Protein AF-A0A9W6NSB6-F1 (afdb_monomer)

Solvent-accessible surface area (backbone atoms only — not comparable to full-atom values): 8530 Å² total; per-residue (Å²): 111,72,67,62,56,50,52,50,52,52,49,52,54,52,49,72,75,40,89,80,70,61,61,62,65,49,16,60,78,68,76,46,72,72,61,87,73,86,78,48,74,64,55,51,51,51,49,50,73,74,40,83,78,73,84,67,74,83,68,82,51,86,29,64,36,35,32,33,35,64,39,28,36,73,63,51,59,74,72,53,61,91,88,46,49,73,42,68,75,53,84,50,26,14,37,41,34,46,63,30,91,39,44,55,57,47,39,50,58,58,55,73,66,76,54,61,73,43,80,59,32,49,66,66,38,47,53,18,45,54,49,49,52,60,57,69,72,38,74,84,75,63,74,131

Radius of gyration: 23.78 Å; Cα contacts (8 Å, |Δi|>4): 148; chains: 1; bounding box: 57×36×58 Å

Foldseek 3Di:
DVVVVVLVVQLVVVCVVDVDDDLVVSCVSSVHDSDDDDQDPVNVVVCVVVCVPPVDDPDQFPDKKKWKWQAAQVLCVVQPDPPKDWAGPDRGIIMIIDGHNDLLVVLVSVVVVVTDIHPIDDVSNVVSVVVVVVVVPDCPPVDD

Structure (mmCIF, N/CA/C/O backbone):
data_AF-A0A9W6NSB6-F1
#
_entry.id   AF-A0A9W6NSB6-F1
#
loop_
_atom_site.group_PDB
_atom_site.id
_atom_site.type_symbol
_atom_site.label_atom_id
_atom_site.label_alt_id
_atom_site.label_comp_id
_atom_site.label_asym_id
_atom_site.label_entity_id
_atom_site.label_seq_id
_atom_site.pdbx_PDB_ins_code
_atom_site.Cartn_x
_atom_site.Cartn_y
_atom_site.Cartn_z
_atom_site.occupancy
_atom_site.B_iso_or_equiv
_atom_site.auth_seq_id
_atom_site.auth_comp_id
_atom_site.auth_asym_id
_atom_site.auth_atom_id
_atom_site.pdbx_PDB_model_num
ATOM 1 N N . MET A 1 1 ? 1.178 -9.321 -29.299 1.00 47.88 1 MET A N 1
ATOM 2 C CA . MET A 1 1 ? 2.200 -10.282 -28.825 1.00 47.88 1 MET A CA 1
ATOM 3 C C . MET A 1 1 ? 3.087 -10.823 -29.944 1.00 47.88 1 MET A C 1
ATOM 5 O O . MET A 1 1 ? 4.291 -10.845 -29.742 1.00 47.88 1 MET A O 1
ATOM 9 N N . ALA A 1 2 ? 2.547 -11.195 -31.116 1.00 55.62 2 ALA A N 1
ATOM 10 C CA . ALA A 1 2 ? 3.342 -11.750 -32.224 1.00 55.62 2 ALA A CA 1
ATOM 11 C C . ALA A 1 2 ? 4.537 -10.873 -32.669 1.00 55.62 2 ALA A C 1
ATOM 13 O O . ALA A 1 2 ? 5.598 -11.407 -32.972 1.00 55.62 2 ALA A O 1
ATOM 14 N N . ASP A 1 3 ? 4.398 -9.543 -32.636 1.00 72.94 3 ASP A N 1
ATOM 15 C CA . ASP A 1 3 ? 5.447 -8.611 -33.082 1.00 72.94 3 ASP A CA 1
ATOM 16 C C . ASP A 1 3 ? 6.668 -8.563 -32.135 1.00 72.94 3 ASP A C 1
ATOM 18 O O . ASP A 1 3 ? 7.815 -8.637 -32.571 1.00 72.94 3 ASP A O 1
ATOM 22 N N . THR A 1 4 ? 6.454 -8.537 -30.814 1.00 75.69 4 THR A N 1
ATOM 23 C CA . THR A 1 4 ? 7.548 -8.511 -29.824 1.00 75.69 4 THR A CA 1
ATOM 24 C C . THR A 1 4 ? 8.351 -9.811 -29.834 1.00 75.69 4 THR A C 1
ATOM 26 O O . THR A 1 4 ? 9.582 -9.779 -29.871 1.00 75.69 4 THR A O 1
ATOM 29 N N . SER A 1 5 ? 7.667 -10.959 -29.854 1.00 82.06 5 SER A N 1
ATOM 30 C CA . SER A 1 5 ? 8.316 -12.272 -29.910 1.00 82.06 5 SER A CA 1
ATOM 31 C C . SER A 1 5 ? 9.092 -12.463 -31.216 1.00 82.06 5 SER A C 1
ATOM 33 O O . SER A 1 5 ? 10.223 -12.941 -31.180 1.00 82.06 5 SER A O 1
ATOM 35 N N . ALA A 1 6 ? 8.548 -12.021 -32.356 1.00 86.31 6 ALA A N 1
ATOM 36 C CA . ALA A 1 6 ? 9.246 -12.079 -33.641 1.00 86.31 6 ALA A CA 1
ATOM 37 C C . ALA A 1 6 ? 10.530 -11.232 -33.646 1.00 86.31 6 ALA A C 1
ATOM 39 O O . ALA A 1 6 ? 11.570 -11.694 -34.118 1.00 86.31 6 ALA A O 1
ATOM 40 N N . ARG A 1 7 ? 10.496 -10.021 -33.072 1.00 86.25 7 ARG A N 1
ATOM 41 C CA . ARG A 1 7 ? 11.672 -9.136 -32.979 1.00 86.25 7 ARG A CA 1
ATOM 42 C C . ARG A 1 7 ? 12.760 -9.703 -32.065 1.00 86.25 7 ARG A C 1
ATOM 44 O O . ARG A 1 7 ? 13.933 -9.649 -32.430 1.00 86.25 7 ARG A O 1
ATOM 51 N N . ILE A 1 8 ? 12.387 -10.301 -30.931 1.00 90.94 8 ILE A N 1
ATOM 52 C CA . ILE A 1 8 ? 13.335 -10.976 -30.027 1.00 90.94 8 ILE A CA 1
ATOM 53 C C . ILE A 1 8 ? 13.969 -12.188 -30.716 1.00 90.94 8 ILE A C 1
ATOM 55 O O . ILE A 1 8 ? 15.191 -12.305 -30.733 1.00 90.94 8 ILE A O 1
ATOM 59 N N . LEU A 1 9 ? 13.172 -13.060 -31.339 1.00 93.19 9 LEU A N 1
ATOM 60 C CA . LEU A 1 9 ? 13.697 -14.230 -32.051 1.00 93.19 9 LEU A CA 1
ATOM 61 C C . LEU A 1 9 ? 14.612 -13.828 -33.212 1.00 93.19 9 LEU A C 1
ATOM 63 O O . LEU A 1 9 ? 15.644 -14.462 -33.435 1.00 93.19 9 LEU A O 1
ATOM 67 N N . ARG A 1 10 ? 14.284 -12.738 -33.916 1.00 91.12 10 ARG A N 1
ATOM 68 C CA . ARG A 1 10 ? 15.135 -12.179 -34.969 1.00 91.12 10 ARG A CA 1
ATOM 69 C C . ARG A 1 10 ? 16.473 -11.684 -34.424 1.00 91.12 10 ARG A C 1
ATOM 71 O O . ARG A 1 10 ? 17.503 -11.981 -35.026 1.00 91.12 10 ARG A O 1
ATOM 78 N N . LEU A 1 11 ? 16.468 -10.968 -33.300 1.00 91.88 11 LEU A N 1
ATOM 79 C CA . LEU A 1 11 ? 17.687 -10.520 -32.628 1.00 91.88 11 LEU A CA 1
ATOM 80 C C . LEU A 1 11 ? 18.544 -11.707 -32.176 1.00 91.88 11 LEU A C 1
ATOM 82 O O . LEU A 1 11 ? 19.721 -11.767 -32.519 1.00 91.88 11 LEU A O 1
ATOM 86 N N . LEU A 1 12 ? 17.947 -12.670 -31.471 1.00 92.88 12 LEU A N 1
ATOM 87 C CA . LEU A 1 12 ? 18.648 -13.862 -30.989 1.00 92.88 12 LEU A CA 1
ATOM 88 C C . LEU A 1 12 ? 19.266 -14.653 -32.144 1.00 92.88 12 LEU A C 1
ATOM 90 O O . LEU A 1 12 ? 20.430 -15.028 -32.063 1.00 92.88 12 LEU A O 1
ATOM 94 N N . SER A 1 13 ? 18.540 -14.807 -33.255 1.00 93.50 13 SER A N 1
ATOM 95 C CA . SER A 1 13 ? 19.060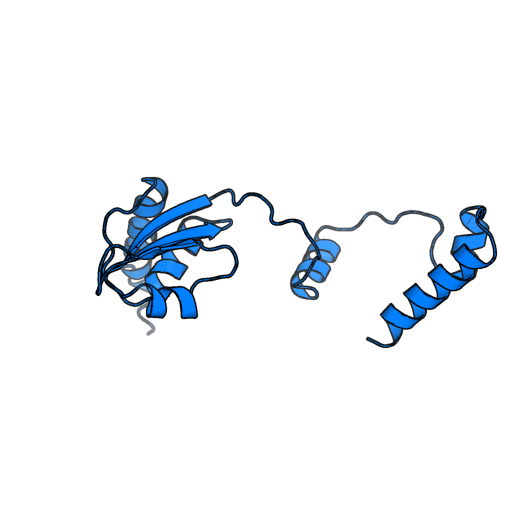 -15.470 -34.458 1.00 93.50 13 SER A CA 1
ATOM 96 C C . SER A 1 13 ? 20.290 -14.755 -35.036 1.00 93.50 13 SER A C 1
ATOM 98 O O . SER A 1 13 ? 21.238 -15.406 -35.467 1.00 93.50 13 SER A O 1
ATOM 100 N N . LEU A 1 14 ? 20.302 -13.415 -35.052 1.00 92.75 14 LEU A N 1
ATOM 101 C CA . LEU A 1 14 ? 21.443 -12.633 -35.543 1.00 92.75 14 LEU A CA 1
ATOM 102 C C . LEU A 1 14 ? 22.657 -12.737 -34.609 1.00 92.75 14 LEU A C 1
ATOM 104 O O . LEU A 1 14 ? 23.775 -12.902 -35.095 1.00 92.75 14 LEU A O 1
ATOM 108 N N . LEU A 1 15 ? 22.440 -12.691 -33.292 1.00 90.75 15 LEU A N 1
ATOM 109 C CA . LEU A 1 15 ? 23.506 -12.815 -32.291 1.00 90.75 15 LEU A CA 1
ATOM 110 C C . LEU A 1 15 ? 24.097 -14.232 -32.236 1.00 90.75 15 LEU A C 1
ATOM 112 O O . LEU A 1 15 ? 25.300 -14.393 -32.068 1.00 90.75 15 LEU A O 1
ATOM 116 N N . GLN A 1 16 ? 23.278 -15.266 -32.434 1.00 91.81 16 GLN A N 1
ATOM 117 C CA . GLN A 1 16 ? 23.751 -16.651 -32.522 1.00 91.81 16 GLN A CA 1
ATOM 118 C C . GLN A 1 16 ? 24.554 -16.912 -33.803 1.00 91.81 16 GLN A C 1
ATOM 120 O O . GLN A 1 16 ? 25.497 -17.698 -33.785 1.00 91.81 16 GLN A O 1
ATOM 125 N N . ALA A 1 17 ? 24.210 -16.250 -34.913 1.00 90.81 17 ALA A N 1
ATOM 126 C CA . ALA A 1 17 ? 24.914 -16.415 -36.185 1.00 90.81 17 ALA A CA 1
ATOM 127 C C . ALA A 1 17 ? 26.345 -15.849 -36.164 1.00 90.81 17 ALA A C 1
ATOM 129 O O . ALA A 1 17 ? 27.199 -16.301 -36.929 1.00 90.81 17 ALA A O 1
ATOM 130 N N . ARG A 1 18 ? 26.609 -14.840 -35.326 1.00 85.12 18 ARG A N 1
ATOM 131 C CA . ARG A 1 18 ? 27.942 -14.266 -35.121 1.00 85.12 18 ARG A CA 1
ATOM 132 C C . ARG A 1 18 ? 27.987 -13.503 -33.800 1.00 85.12 18 ARG A C 1
ATOM 134 O O . ARG A 1 18 ? 27.142 -12.644 -33.568 1.00 85.12 18 ARG A O 1
ATOM 141 N N . ILE A 1 19 ? 29.015 -13.779 -33.000 1.00 76.75 19 ILE A N 1
ATOM 142 C CA . ILE A 1 19 ? 29.199 -13.174 -31.675 1.00 76.75 19 ILE A CA 1
ATOM 143 C C . ILE A 1 19 ? 29.496 -11.667 -31.740 1.00 76.75 19 ILE A C 1
ATOM 145 O O . ILE A 1 19 ? 28.995 -10.918 -30.909 1.00 76.75 19 ILE A O 1
ATOM 149 N N . ASP A 1 20 ? 30.211 -11.218 -32.780 1.00 86.12 20 ASP A N 1
ATOM 150 C CA . ASP A 1 20 ? 30.568 -9.812 -32.990 1.00 86.12 20 ASP A CA 1
ATOM 151 C C . ASP A 1 20 ? 29.896 -9.219 -34.232 1.00 86.12 20 ASP A C 1
ATOM 153 O O . ASP A 1 20 ? 30.123 -9.650 -35.369 1.00 86.12 20 ASP A O 1
ATOM 157 N N . TRP A 1 21 ? 29.108 -8.165 -34.021 1.00 87.88 21 TRP A N 1
ATOM 158 C CA . TRP A 1 21 ? 28.501 -7.369 -35.085 1.00 87.88 21 TRP A CA 1
ATOM 159 C C . TRP A 1 21 ? 28.892 -5.895 -34.965 1.00 87.88 21 TRP A C 1
ATOM 161 O O . TRP A 1 21 ? 28.723 -5.306 -33.896 1.00 87.88 21 TRP A O 1
ATOM 171 N N . PRO A 1 22 ? 29.306 -5.239 -36.065 1.00 90.06 22 PRO A N 1
ATOM 172 C CA . PRO A 1 22 ? 29.353 -3.784 -36.108 1.00 90.06 22 PRO A CA 1
ATOM 173 C C . PRO A 1 22 ? 27.950 -3.206 -35.883 1.00 90.06 22 PRO A C 1
ATOM 175 O O . PRO A 1 22 ? 26.999 -3.603 -36.564 1.00 90.06 22 PRO A O 1
ATOM 178 N N . ALA A 1 23 ? 27.819 -2.241 -34.968 1.00 84.06 23 ALA A N 1
ATOM 179 C CA . ALA A 1 23 ? 26.524 -1.674 -34.582 1.00 84.06 23 ALA A CA 1
ATOM 180 C C . ALA A 1 23 ? 25.662 -1.175 -35.770 1.00 84.06 23 ALA A C 1
ATOM 182 O O . ALA A 1 23 ? 24.473 -1.496 -35.792 1.00 84.06 23 ALA A O 1
ATOM 183 N N . PRO A 1 24 ? 26.207 -0.484 -36.798 1.00 88.81 24 PRO A N 1
ATOM 184 C CA . PRO A 1 24 ? 25.410 -0.059 -37.954 1.00 88.81 24 PRO A CA 1
ATOM 185 C C . PRO A 1 24 ? 24.838 -1.230 -38.767 1.00 88.81 24 PRO A C 1
ATOM 187 O O . PRO A 1 24 ? 23.678 -1.195 -39.165 1.00 88.81 24 PRO A O 1
ATOM 190 N N . ALA A 1 25 ? 25.624 -2.294 -38.961 1.00 89.69 25 ALA A N 1
ATOM 191 C CA . ALA A 1 25 ? 25.209 -3.469 -39.728 1.00 89.69 25 ALA A CA 1
ATOM 192 C C . ALA A 1 25 ? 24.132 -4.282 -38.995 1.00 89.69 25 ALA A C 1
ATOM 194 O O . ALA A 1 25 ? 23.227 -4.845 -39.615 1.00 89.69 25 ALA A O 1
ATOM 195 N N . LEU A 1 26 ? 24.214 -4.342 -37.663 1.00 89.88 26 LEU A N 1
ATOM 196 C CA . LEU A 1 26 ? 23.180 -4.969 -36.847 1.00 89.88 26 LEU A CA 1
ATOM 197 C C . LEU A 1 26 ? 21.876 -4.160 -36.879 1.00 89.88 26 LEU A C 1
ATOM 199 O O . LEU A 1 26 ? 20.803 -4.740 -37.040 1.00 89.88 26 LEU A O 1
ATOM 203 N N . ALA A 1 27 ? 21.972 -2.833 -36.770 1.00 90.56 27 ALA A N 1
ATOM 204 C CA . ALA A 1 27 ? 20.823 -1.933 -36.795 1.00 90.56 27 ALA A CA 1
ATOM 205 C C . ALA A 1 27 ? 20.043 -2.029 -38.118 1.00 90.56 27 ALA A C 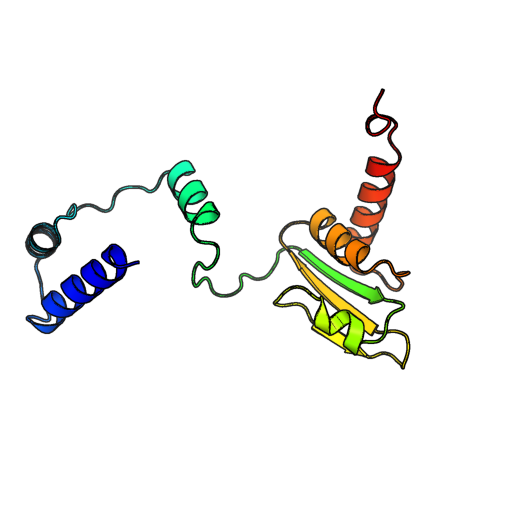1
ATOM 207 O O . ALA A 1 27 ? 18.822 -2.193 -38.104 1.00 90.56 27 ALA A O 1
ATOM 208 N N . GLU A 1 28 ? 20.755 -2.044 -39.249 1.00 90.81 28 GLU A N 1
ATOM 209 C CA . GLU A 1 28 ? 20.173 -2.240 -40.582 1.00 90.81 28 GLU A CA 1
ATOM 210 C C . GLU A 1 28 ? 19.390 -3.560 -40.672 1.00 90.81 28 GLU A C 1
ATOM 212 O O . GLU A 1 28 ? 18.228 -3.585 -41.075 1.00 90.81 28 GLU A O 1
ATOM 217 N N . ARG A 1 29 ? 19.982 -4.665 -40.204 1.00 90.19 29 ARG A N 1
ATOM 218 C CA . ARG A 1 29 ? 19.363 -6.005 -40.230 1.00 90.19 29 ARG A CA 1
ATOM 219 C C . ARG A 1 29 ? 18.142 -6.154 -39.327 1.00 90.19 29 ARG A C 1
ATOM 221 O O . ARG A 1 29 ? 17.327 -7.054 -39.551 1.00 90.19 29 ARG A O 1
ATOM 228 N N . LEU A 1 30 ? 18.051 -5.323 -38.294 1.00 90.06 30 LEU A N 1
ATOM 229 C CA . LEU A 1 30 ? 16.934 -5.266 -37.355 1.00 90.06 30 LEU A CA 1
ATOM 230 C C . LEU A 1 30 ? 15.873 -4.230 -37.760 1.00 90.06 30 LEU A C 1
ATOM 232 O O . LEU A 1 30 ? 14.815 -4.187 -37.132 1.00 90.06 30 LEU A O 1
ATOM 236 N N . GLY A 1 31 ? 16.134 -3.406 -38.782 1.00 88.75 31 GLY A N 1
ATOM 237 C CA . GLY A 1 31 ? 15.253 -2.304 -39.172 1.00 88.75 31 GLY A CA 1
ATOM 238 C C . GLY A 1 31 ? 15.111 -1.248 -38.071 1.00 88.75 31 GLY A C 1
ATOM 239 O O . GLY A 1 31 ? 14.030 -0.693 -37.882 1.00 88.75 31 GLY A O 1
ATOM 240 N N . VAL A 1 32 ? 16.175 -1.014 -37.296 1.00 87.62 32 VAL A N 1
ATOM 241 C CA . VAL A 1 32 ? 16.201 -0.036 -36.198 1.00 87.62 32 VAL A CA 1
ATOM 242 C C . VAL A 1 32 ? 17.276 1.019 -36.440 1.00 87.62 32 VAL A C 1
ATOM 244 O O . VAL A 1 32 ? 18.215 0.818 -37.205 1.00 87.62 32 VAL A O 1
ATOM 247 N N . SER A 1 33 ? 17.146 2.164 -35.774 1.00 83.56 33 SER A N 1
ATOM 248 C CA . SER A 1 33 ? 18.190 3.190 -35.784 1.00 83.56 33 SER A CA 1
ATOM 249 C C . SER A 1 33 ? 19.446 2.689 -35.067 1.00 83.56 33 SER A C 1
ATOM 251 O O . SER A 1 33 ? 19.355 2.089 -33.997 1.00 83.56 33 SER A O 1
ATOM 253 N N . ALA A 1 34 ? 20.624 3.002 -35.612 1.00 80.81 34 ALA A N 1
ATOM 254 C CA . ALA A 1 34 ? 21.907 2.766 -34.942 1.00 80.81 34 ALA A CA 1
ATOM 255 C C . ALA A 1 34 ? 22.159 3.733 -33.766 1.00 80.81 34 ALA A C 1
ATOM 257 O O . ALA A 1 34 ? 23.126 3.568 -33.026 1.00 80.81 34 ALA A O 1
ATOM 258 N N . ARG A 1 35 ? 21.320 4.765 -33.605 1.00 80.31 35 ARG A N 1
ATOM 259 C CA . ARG A 1 35 ? 21.402 5.728 -32.503 1.00 80.31 35 ARG A CA 1
ATOM 260 C C . ARG A 1 35 ? 20.369 5.403 -31.436 1.00 80.31 35 ARG A C 1
ATOM 262 O O . ARG A 1 35 ? 19.197 5.202 -31.750 1.00 80.31 35 ARG A O 1
ATOM 269 N N . THR A 1 36 ? 20.790 5.463 -30.178 1.00 78.25 36 THR A N 1
ATOM 270 C CA . THR A 1 36 ? 19.872 5.489 -29.040 1.00 78.25 36 THR A CA 1
ATOM 271 C C . THR A 1 36 ? 19.048 6.771 -29.102 1.00 78.25 36 THR A C 1
ATOM 273 O O . THR A 1 36 ? 19.598 7.870 -29.006 1.00 78.25 36 THR A O 1
ATOM 276 N N . GLN A 1 37 ? 17.735 6.642 -29.287 1.00 77.94 37 GLN A N 1
ATOM 277 C CA . GLN A 1 37 ? 16.835 7.789 -29.247 1.00 77.94 37 GLN A CA 1
ATOM 278 C C . GLN A 1 37 ? 16.573 8.167 -27.780 1.00 77.94 37 GLN A C 1
ATOM 280 O O . GLN A 1 37 ? 16.243 7.281 -26.987 1.00 77.94 37 GLN A O 1
ATOM 285 N N . PRO A 1 38 ? 16.692 9.450 -27.393 1.00 77.56 38 PRO A N 1
ATOM 286 C CA . PRO A 1 38 ? 16.258 9.902 -26.078 1.00 77.56 38 PRO A CA 1
ATOM 287 C C . PRO A 1 38 ? 14.774 9.585 -25.886 1.00 77.56 38 PRO A C 1
ATOM 289 O O . PRO A 1 38 ? 13.953 9.917 -26.741 1.00 77.56 38 PRO A O 1
ATOM 292 N N . VAL A 1 39 ? 14.433 8.945 -24.771 1.00 79.44 39 VAL A N 1
ATOM 293 C CA . VAL A 1 39 ? 13.039 8.648 -24.433 1.00 79.44 39 VAL A CA 1
ATOM 294 C C . VAL A 1 39 ? 12.440 9.885 -23.773 1.00 79.44 39 VAL A C 1
ATOM 296 O O . VAL A 1 39 ? 12.977 10.382 -22.781 1.00 79.44 39 VAL A O 1
ATOM 299 N N . SER A 1 40 ? 11.345 10.410 -24.325 1.00 86.31 40 SER A N 1
ATOM 300 C CA . SER A 1 40 ? 10.661 11.556 -23.724 1.00 86.31 40 SER A CA 1
ATOM 301 C C . SER A 1 40 ? 9.923 11.151 -22.440 1.00 86.31 40 SER A C 1
ATOM 303 O O . SER A 1 40 ? 9.609 9.979 -22.216 1.00 86.31 40 SER A O 1
ATOM 305 N N . ARG A 1 41 ? 9.585 12.128 -21.586 1.00 79.19 41 ARG A N 1
ATOM 306 C CA . ARG A 1 41 ? 8.727 11.889 -20.409 1.00 79.19 41 ARG A CA 1
ATOM 307 C C . ARG A 1 41 ? 7.367 11.295 -20.801 1.00 79.19 41 ARG A C 1
ATOM 309 O O . ARG A 1 41 ? 6.830 10.473 -20.057 1.00 79.19 41 ARG A O 1
ATOM 316 N N . ASP A 1 42 ? 6.833 11.669 -21.958 1.00 84.75 42 ASP A N 1
ATOM 317 C CA . ASP A 1 42 ? 5.547 11.169 -22.449 1.00 84.75 42 ASP A CA 1
ATOM 318 C C . ASP A 1 42 ? 5.654 9.726 -22.953 1.00 84.75 42 ASP A C 1
ATOM 320 O O . ASP A 1 42 ? 4.770 8.916 -22.674 1.00 84.75 42 ASP A O 1
ATOM 324 N N . ASP A 1 43 ? 6.764 9.364 -23.604 1.00 82.31 43 ASP A N 1
ATOM 325 C CA . ASP A 1 43 ? 7.049 7.979 -24.000 1.00 82.31 43 ASP A CA 1
ATOM 326 C C . ASP A 1 43 ? 7.225 7.075 -22.776 1.00 82.31 43 ASP A C 1
ATOM 328 O O . ASP A 1 43 ? 6.670 5.975 -22.743 1.00 82.31 43 ASP A O 1
ATOM 332 N N . LEU A 1 44 ? 7.919 7.559 -21.737 1.00 78.69 44 LEU A N 1
ATOM 333 C CA . LEU A 1 44 ? 8.027 6.863 -20.451 1.00 78.69 44 LEU A CA 1
ATOM 334 C C . LEU A 1 44 ? 6.654 6.691 -19.804 1.00 78.69 44 LEU A C 1
ATOM 336 O O . LEU A 1 44 ? 6.308 5.592 -19.384 1.00 78.69 44 LEU A O 1
ATOM 340 N N . THR A 1 45 ? 5.839 7.745 -19.768 1.00 79.44 45 THR A N 1
ATOM 341 C CA . THR A 1 45 ? 4.480 7.678 -19.212 1.00 79.44 45 THR A CA 1
ATOM 342 C C . THR A 1 45 ? 3.620 6.680 -19.988 1.00 79.44 45 THR A C 1
ATOM 344 O O . THR A 1 45 ? 2.936 5.852 -19.391 1.00 79.44 45 THR A O 1
ATOM 347 N N . ARG A 1 46 ? 3.689 6.686 -21.324 1.00 79.00 46 ARG A N 1
ATOM 348 C CA . ARG A 1 46 ? 2.968 5.735 -22.178 1.00 79.00 46 ARG A CA 1
ATOM 349 C C . ARG A 1 46 ? 3.435 4.296 -21.953 1.00 79.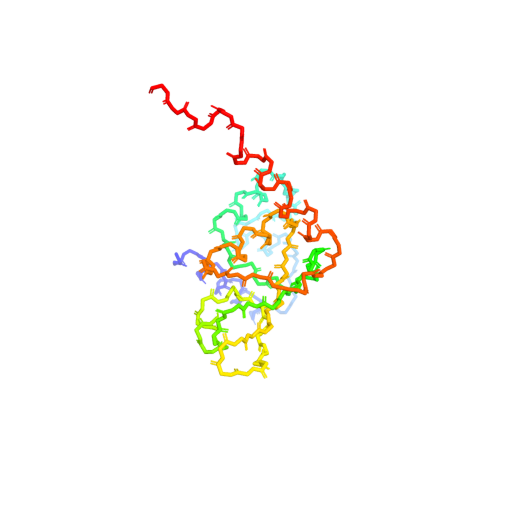00 46 ARG A C 1
ATOM 351 O O . ARG A 1 46 ? 2.589 3.405 -21.880 1.00 79.00 46 ARG A O 1
ATOM 358 N N . LEU A 1 47 ? 4.744 4.068 -21.846 1.00 76.12 47 LEU A N 1
ATOM 359 C CA . LEU A 1 47 ? 5.326 2.761 -21.533 1.00 76.12 47 LEU A CA 1
ATOM 360 C C . LEU A 1 47 ? 4.831 2.265 -20.170 1.00 76.12 47 LEU A C 1
ATOM 362 O O . LEU A 1 47 ? 4.396 1.124 -20.048 1.00 76.12 47 LEU A O 1
ATOM 366 N N . VAL A 1 48 ? 4.826 3.153 -19.176 1.00 72.69 48 VAL A N 1
ATOM 367 C CA . VAL A 1 48 ? 4.363 2.891 -17.812 1.00 72.69 48 VAL A CA 1
ATOM 368 C C . VAL A 1 48 ? 2.887 2.498 -17.794 1.00 72.69 48 VAL A C 1
ATOM 370 O O . VAL A 1 48 ? 2.530 1.495 -17.180 1.00 72.69 48 VAL A O 1
ATOM 373 N N . VAL A 1 49 ? 2.037 3.244 -18.493 1.00 75.19 49 VAL A N 1
ATOM 374 C CA . VAL A 1 49 ? 0.591 2.990 -18.542 1.00 75.19 49 VAL A CA 1
ATOM 375 C C . VAL A 1 49 ? 0.257 1.701 -19.297 1.00 75.19 49 VAL A C 1
ATOM 377 O O . VAL A 1 49 ? -0.680 1.001 -18.924 1.00 75.19 49 VAL A O 1
ATOM 380 N N . ARG A 1 50 ? 0.996 1.378 -20.366 1.00 72.19 50 ARG A N 1
ATOM 381 C CA . ARG A 1 50 ? 0.693 0.222 -21.228 1.00 72.19 50 ARG A CA 1
ATOM 382 C C . ARG A 1 50 ? 1.349 -1.080 -20.794 1.00 72.19 50 ARG A C 1
ATOM 384 O O . ARG A 1 50 ? 0.857 -2.133 -21.186 1.00 72.19 50 ARG A O 1
ATOM 391 N N . ASN A 1 51 ? 2.437 -1.017 -20.034 1.00 63.25 51 ASN A N 1
ATOM 392 C CA . ASN A 1 51 ? 3.103 -2.196 -19.509 1.00 63.25 51 ASN A CA 1
ATOM 393 C C . ASN A 1 51 ? 3.212 -2.105 -17.976 1.00 63.25 51 ASN A C 1
ATOM 395 O O . ASN A 1 51 ? 4.156 -1.493 -17.461 1.00 63.25 51 ASN A O 1
ATOM 399 N N . PRO A 1 52 ? 2.221 -2.645 -17.241 1.00 52.72 52 PRO A N 1
ATOM 400 C CA . PRO A 1 52 ? 2.223 -2.621 -15.782 1.00 52.72 52 PRO A CA 1
ATOM 401 C C . PRO A 1 52 ? 3.294 -3.538 -15.175 1.00 52.72 52 PRO A C 1
ATOM 403 O O . PRO A 1 52 ? 3.749 -3.262 -14.069 1.00 52.72 52 PRO A O 1
ATOM 406 N N . ASP A 1 53 ? 3.734 -4.571 -15.900 1.00 56.31 53 ASP A N 1
ATOM 407 C CA . ASP A 1 53 ? 4.833 -5.445 -15.492 1.00 56.31 53 ASP A CA 1
ATOM 408 C C . ASP A 1 53 ? 6.126 -5.026 -16.206 1.00 56.31 53 ASP A C 1
ATOM 410 O O . ASP A 1 53 ? 6.352 -5.310 -17.385 1.00 56.31 53 ASP A O 1
ATOM 414 N N . ARG A 1 54 ? 6.955 -4.252 -15.504 1.00 57.75 54 ARG A N 1
ATOM 415 C CA . ARG A 1 54 ? 8.181 -3.664 -16.067 1.00 57.75 54 ARG A CA 1
ATOM 416 C C . ARG A 1 54 ? 9.419 -4.525 -15.870 1.00 57.75 54 ARG A C 1
ATOM 418 O O . ARG A 1 54 ? 10.482 -4.143 -16.344 1.00 57.75 54 ARG A O 1
ATOM 425 N N . GLY A 1 55 ? 9.297 -5.674 -15.200 1.00 52.28 55 GLY A N 1
ATOM 426 C CA . GLY A 1 55 ? 10.465 -6.460 -14.801 1.00 52.28 55 GLY A CA 1
ATOM 427 C C . GLY A 1 55 ? 11.414 -5.696 -13.866 1.00 52.28 55 GLY A C 1
ATOM 428 O O . GLY A 1 55 ? 12.573 -6.083 -13.726 1.00 52.28 55 GLY A O 1
ATOM 429 N N . ASP A 1 56 ? 10.942 -4.614 -13.240 1.00 57.28 56 ASP A N 1
ATOM 430 C CA . ASP A 1 56 ? 11.722 -3.823 -12.298 1.00 57.28 56 ASP A CA 1
ATOM 431 C C . ASP A 1 56 ? 11.862 -4.620 -10.992 1.00 57.28 56 ASP A C 1
ATOM 433 O O . ASP A 1 56 ? 10.869 -5.071 -10.415 1.00 57.28 56 ASP A O 1
ATOM 437 N N . THR A 1 57 ? 13.093 -4.767 -10.491 1.00 52.38 57 THR A N 1
ATOM 438 C CA . THR A 1 57 ? 13.341 -5.164 -9.097 1.00 52.38 57 THR A CA 1
ATOM 439 C C . THR A 1 57 ? 12.465 -4.298 -8.191 1.00 52.38 57 THR A C 1
ATOM 441 O O . THR A 1 57 ? 12.466 -3.081 -8.400 1.00 52.38 57 THR A O 1
ATOM 444 N N . PRO A 1 58 ? 11.745 -4.853 -7.193 1.00 53.16 58 PRO A N 1
ATOM 445 C CA . PRO A 1 58 ? 10.929 -4.052 -6.291 1.00 53.16 58 PRO A CA 1
ATOM 446 C C . PRO A 1 58 ? 11.784 -2.934 -5.694 1.00 53.16 58 PRO A C 1
ATOM 448 O O . PRO A 1 58 ? 12.654 -3.173 -4.854 1.00 53.16 58 PRO A O 1
ATOM 451 N N . GLY A 1 59 ? 11.585 -1.707 -6.178 1.00 59.28 59 GLY A N 1
ATOM 452 C CA . GLY A 1 59 ? 12.213 -0.541 -5.586 1.00 59.28 59 GLY A CA 1
ATOM 453 C C . GLY A 1 59 ? 11.805 -0.483 -4.119 1.00 59.28 59 GLY A C 1
ATOM 454 O O . GLY A 1 59 ? 10.676 -0.831 -3.766 1.00 59.28 59 GLY A O 1
ATOM 455 N N . ARG A 1 60 ? 12.712 -0.057 -3.237 1.00 70.75 60 ARG A N 1
ATOM 456 C CA . ARG A 1 60 ? 12.332 0.178 -1.844 1.00 70.75 60 ARG A CA 1
ATOM 457 C C . ARG A 1 60 ? 11.278 1.282 -1.831 1.00 70.75 60 ARG A C 1
ATOM 459 O O . ARG A 1 60 ? 11.560 2.406 -2.243 1.00 70.75 60 ARG A O 1
ATOM 466 N N . TRP A 1 61 ? 10.072 0.959 -1.379 1.00 86.19 61 TRP A N 1
ATOM 467 C CA . TRP A 1 61 ? 9.007 1.943 -1.249 1.00 86.19 61 TRP A CA 1
ATOM 468 C C . TRP A 1 61 ? 9.453 3.091 -0.339 1.00 86.19 61 TRP A C 1
ATOM 470 O O . TRP A 1 61 ? 9.964 2.865 0.758 1.00 86.19 61 TRP A O 1
ATOM 480 N N . GLN A 1 62 ? 9.262 4.328 -0.798 1.00 89.31 62 GLN A N 1
ATOM 481 C CA . GLN A 1 62 ? 9.604 5.534 -0.034 1.00 89.31 62 GLN A CA 1
ATOM 482 C C . GLN A 1 62 ? 8.696 5.742 1.186 1.00 89.31 62 GLN A C 1
ATOM 484 O O . GLN A 1 62 ? 9.089 6.395 2.149 1.00 89.31 62 GLN A O 1
ATOM 489 N N . CYS A 1 63 ? 7.494 5.165 1.151 1.00 94.75 63 CYS A N 1
ATOM 490 C CA . CYS A 1 63 ? 6.567 5.113 2.268 1.00 94.75 63 CYS A CA 1
ATOM 491 C C . CYS A 1 63 ? 6.321 3.642 2.616 1.00 94.75 63 CYS A C 1
ATOM 493 O O . CYS A 1 63 ? 5.918 2.868 1.749 1.00 94.75 63 CYS A O 1
ATO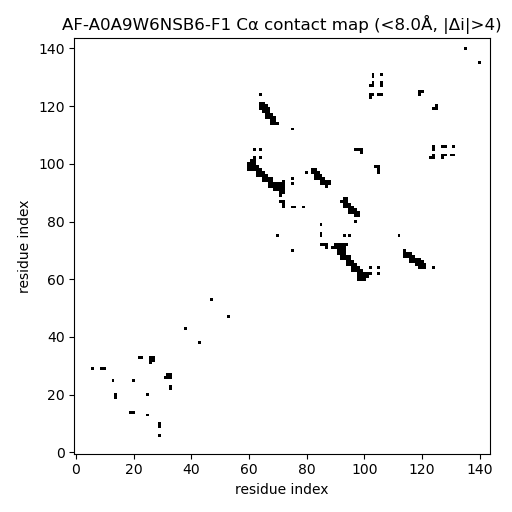M 495 N N . VAL A 1 64 ? 6.552 3.258 3.869 1.00 95.94 64 VAL A N 1
ATOM 496 C CA . VAL A 1 64 ? 6.229 1.925 4.398 1.00 95.94 64 VAL A CA 1
ATOM 497 C C . VAL A 1 64 ? 5.558 2.118 5.743 1.00 95.94 64 VAL A C 1
ATOM 499 O O . VAL A 1 64 ? 6.140 2.738 6.631 1.00 95.94 64 VAL A O 1
ATOM 502 N N . GLY A 1 65 ? 4.331 1.632 5.869 1.00 97.06 65 GLY A N 1
ATOM 503 C CA . GLY A 1 65 ? 3.533 1.800 7.070 1.00 97.06 65 GLY A CA 1
ATOM 504 C C . GLY A 1 65 ? 2.933 0.491 7.543 1.00 97.06 65 GLY A C 1
ATOM 505 O O . GLY A 1 65 ? 2.688 -0.419 6.750 1.00 97.06 65 GLY A O 1
ATOM 506 N N . THR A 1 66 ? 2.694 0.427 8.843 1.00 98.38 66 THR A N 1
ATOM 507 C CA . THR A 1 66 ? 2.177 -0.736 9.545 1.00 98.38 66 THR A CA 1
ATOM 508 C C . THR A 1 66 ? 1.021 -0.309 10.441 1.00 98.38 66 THR A C 1
ATOM 510 O O . THR A 1 66 ? 1.077 0.751 11.061 1.00 98.38 66 THR A O 1
ATOM 513 N N . ALA A 1 67 ? -0.011 -1.141 10.517 1.00 98.62 67 ALA A N 1
ATOM 514 C CA . ALA A 1 67 ? -1.092 -1.002 11.485 1.00 98.62 67 ALA A CA 1
ATOM 515 C C . ALA A 1 67 ? -1.566 -2.384 11.940 1.00 98.62 67 ALA A C 1
ATOM 517 O O . ALA A 1 67 ? -1.385 -3.383 11.231 1.00 98.62 67 ALA A O 1
ATOM 518 N N . THR A 1 68 ? -2.174 -2.428 13.119 1.00 98.75 68 THR A N 1
ATOM 519 C CA . THR A 1 68 ? -2.957 -3.572 13.574 1.00 98.75 68 THR A CA 1
ATOM 520 C C . THR A 1 68 ? -4.374 -3.428 13.026 1.00 98.75 68 THR A C 1
ATOM 522 O O . THR A 1 68 ? -5.009 -2.406 13.256 1.00 98.75 68 THR A O 1
ATOM 525 N N . LEU A 1 69 ? -4.858 -4.431 12.299 1.00 98.62 69 LEU A N 1
ATOM 526 C CA . LEU A 1 69 ? -6.229 -4.520 11.805 1.00 98.62 69 LEU A CA 1
ATOM 527 C C . LEU A 1 69 ? -7.026 -5.426 12.732 1.00 98.62 69 LEU A C 1
ATOM 529 O O . LEU A 1 69 ? -6.542 -6.493 13.119 1.00 98.62 69 LEU A O 1
ATOM 533 N N . HIS 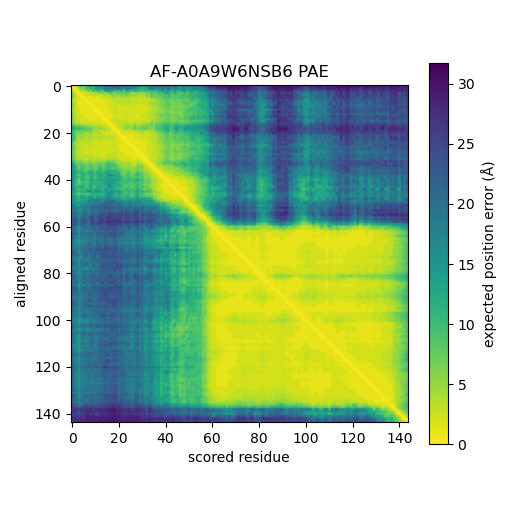A 1 70 ? -8.271 -5.045 13.001 1.00 98.50 70 HIS A N 1
ATOM 534 C CA . HIS A 1 70 ? -9.266 -5.886 13.673 1.00 98.50 70 HIS A CA 1
ATOM 535 C C . HIS A 1 70 ? -9.862 -6.911 12.697 1.00 98.50 70 HIS A C 1
ATOM 537 O O . HIS A 1 70 ? -11.070 -6.970 12.485 1.00 98.50 70 HIS A O 1
ATOM 543 N N . LEU A 1 71 ? -8.981 -7.666 12.034 1.00 98.44 71 LEU A N 1
ATOM 544 C CA . LEU A 1 71 ? -9.323 -8.777 11.152 1.00 98.44 71 LEU A CA 1
ATOM 545 C C . LEU A 1 71 ? -8.323 -9.939 11.295 1.00 98.44 71 LEU A C 1
ATOM 547 O O . LEU A 1 71 ? -7.112 -9.691 11.417 1.00 98.44 71 LEU A O 1
ATOM 551 N N . PRO A 1 72 ? -8.792 -11.197 11.156 1.00 98.31 72 PRO A N 1
ATOM 552 C CA . PRO A 1 72 ? -7.929 -12.372 11.107 1.00 98.31 72 PRO A CA 1
ATOM 553 C C . PRO A 1 72 ? -6.909 -12.295 9.965 1.00 98.31 72 PRO A C 1
ATOM 555 O O . PRO A 1 72 ? -7.198 -11.800 8.867 1.00 98.31 72 PRO A O 1
ATOM 558 N N . ALA A 1 73 ? -5.711 -12.834 10.196 1.00 98.25 73 ALA A N 1
ATOM 559 C CA . ALA A 1 73 ? -4.607 -12.752 9.241 1.00 98.25 73 ALA A CA 1
ATOM 560 C C . ALA A 1 73 ? -4.932 -13.407 7.888 1.00 98.25 73 ALA A C 1
ATOM 562 O O . ALA A 1 73 ? -4.512 -12.904 6.848 1.00 98.25 73 ALA A O 1
ATOM 563 N N . GLU A 1 74 ? -5.700 -14.495 7.873 1.00 96.81 74 GLU A N 1
ATOM 564 C CA . GLU A 1 74 ? -6.113 -15.203 6.660 1.00 96.81 74 GLU A CA 1
ATOM 565 C C . GLU A 1 74 ? -7.068 -14.386 5.780 1.00 96.81 74 GLU A C 1
ATOM 567 O O . GLU A 1 74 ? -7.042 -14.515 4.552 1.00 96.81 74 GLU A O 1
ATOM 572 N N . VAL A 1 75 ? -7.878 -13.515 6.390 1.00 97.56 75 VAL A N 1
ATOM 573 C CA . VAL A 1 75 ? -8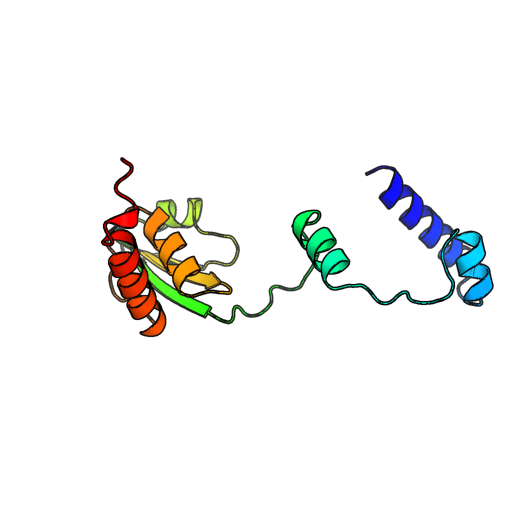.756 -12.591 5.666 1.00 97.56 75 VAL A CA 1
ATOM 574 C C . VAL A 1 75 ? -7.915 -11.479 5.054 1.00 97.56 75 VAL A C 1
ATOM 576 O O . VAL A 1 75 ? -8.023 -11.211 3.857 1.00 97.56 75 VAL A O 1
ATOM 579 N N . VAL A 1 76 ? -7.023 -10.881 5.848 1.00 98.06 76 VAL A N 1
ATOM 580 C CA . VAL A 1 76 ? -6.161 -9.782 5.396 1.00 98.06 76 VAL A CA 1
ATOM 581 C C . VAL A 1 76 ? -5.209 -10.239 4.288 1.00 98.06 76 VAL A C 1
ATOM 583 O O . VAL A 1 76 ? -5.104 -9.587 3.250 1.00 98.06 76 VAL A O 1
ATOM 586 N N . ALA A 1 77 ? -4.560 -11.394 4.455 1.00 95.00 77 ALA A N 1
ATOM 587 C CA . ALA A 1 77 ? -3.597 -11.935 3.496 1.00 95.00 77 ALA A CA 1
ATOM 588 C C . ALA A 1 77 ? -4.205 -12.232 2.118 1.00 95.00 77 ALA A C 1
ATOM 590 O O . ALA A 1 77 ? -3.496 -12.160 1.116 1.00 95.00 77 ALA A O 1
ATOM 591 N N . ARG A 1 78 ? -5.510 -12.529 2.044 1.00 95.69 78 ARG A N 1
ATOM 592 C CA . ARG A 1 78 ? -6.207 -12.771 0.772 1.00 95.69 78 ARG A CA 1
ATOM 593 C C . ARG A 1 78 ? -6.298 -11.519 -0.103 1.00 95.69 78 ARG A C 1
ATOM 595 O O . ARG A 1 78 ? -6.304 -11.646 -1.325 1.00 95.69 78 ARG A O 1
ATOM 602 N N . TRP A 1 79 ? -6.388 -10.342 0.512 1.00 95.94 79 TRP A N 1
ATOM 603 C CA . TRP A 1 79 ? -6.665 -9.078 -0.181 1.00 95.94 79 TRP A CA 1
ATOM 604 C C . TRP A 1 79 ? -5.512 -8.073 -0.110 1.00 95.94 79 TRP A C 1
ATOM 606 O O . TRP A 1 79 ? -5.550 -7.044 -0.785 1.00 95.94 79 TRP A O 1
ATOM 616 N N . ALA A 1 80 ? -4.473 -8.364 0.677 1.00 92.81 80 ALA A N 1
ATOM 617 C CA . ALA A 1 80 ? -3.300 -7.513 0.793 1.00 92.81 80 ALA A CA 1
ATOM 618 C C . ALA A 1 80 ? -2.590 -7.336 -0.567 1.00 92.81 80 ALA A C 1
ATOM 620 O O . ALA A 1 80 ? -2.362 -8.317 -1.281 1.00 92.81 80 ALA A O 1
ATOM 621 N N . PRO A 1 81 ? -2.188 -6.103 -0.931 1.00 89.62 81 PRO A N 1
ATOM 622 C CA . PRO A 1 81 ? -1.417 -5.857 -2.145 1.00 89.62 81 PRO A CA 1
ATOM 623 C C . PRO A 1 81 ? -0.113 -6.660 -2.177 1.00 89.62 81 PRO A C 1
ATOM 625 O O . PRO A 1 81 ? 0.512 -6.898 -1.138 1.00 89.62 81 PRO A O 1
ATOM 628 N N . GLY A 1 82 ? 0.350 -7.013 -3.378 1.00 82.56 82 GLY A N 1
ATOM 629 C CA . GLY A 1 82 ? 1.639 -7.684 -3.560 1.00 82.56 82 GLY A CA 1
ATOM 630 C C . GLY A 1 82 ? 2.793 -6.911 -2.906 1.00 82.56 82 GLY A C 1
ATOM 631 O O . GLY A 1 82 ? 2.882 -5.690 -3.026 1.00 82.56 82 GLY A O 1
ATOM 632 N N . GLY A 1 83 ? 3.671 -7.628 -2.198 1.00 83.38 83 GLY A N 1
ATOM 633 C CA . GLY A 1 83 ? 4.783 -7.041 -1.438 1.00 83.38 83 GLY A CA 1
ATOM 634 C C . GLY A 1 83 ? 4.429 -6.572 -0.020 1.00 83.38 83 GLY A C 1
ATOM 635 O O . GLY A 1 83 ? 5.301 -6.044 0.667 1.00 83.38 83 GLY A O 1
ATOM 636 N N . SER A 1 84 ? 3.186 -6.771 0.429 1.00 91.75 84 SER A N 1
ATOM 637 C CA . SER A 1 84 ? 2.784 -6.545 1.824 1.00 91.75 84 SER A CA 1
ATOM 638 C C . SER A 1 84 ? 3.210 -7.703 2.732 1.00 91.75 84 SER A C 1
ATOM 640 O O . SER A 1 84 ? 3.362 -8.837 2.279 1.00 91.75 84 SER A O 1
ATOM 642 N N . VAL A 1 85 ? 3.353 -7.431 4.029 1.00 95.00 85 VAL A N 1
ATOM 643 C CA . VAL A 1 85 ? 3.617 -8.450 5.058 1.00 95.00 85 VAL A CA 1
ATOM 644 C C . VAL A 1 85 ? 2.448 -8.487 6.032 1.00 95.00 85 VAL A C 1
ATOM 646 O O . VAL A 1 85 ? 2.094 -7.456 6.599 1.00 95.00 85 VAL A O 1
ATOM 649 N N . VAL A 1 86 ? 1.876 -9.673 6.238 1.00 97.69 86 VAL A N 1
ATOM 650 C CA . VAL A 1 86 ? 0.800 -9.917 7.208 1.00 97.69 86 VAL A CA 1
ATOM 651 C C . VAL A 1 86 ? 1.329 -10.838 8.300 1.00 97.69 86 VAL A C 1
ATOM 653 O O . VAL A 1 86 ? 1.865 -11.905 8.006 1.00 97.69 86 VAL A O 1
ATOM 656 N N . THR A 1 87 ? 1.189 -10.436 9.559 1.00 97.56 87 THR A N 1
ATOM 657 C CA . THR A 1 87 ? 1.574 -11.236 10.727 1.00 97.56 87 THR A CA 1
ATOM 658 C C . THR A 1 87 ? 0.355 -11.419 11.634 1.00 97.56 87 THR A C 1
ATOM 660 O O . THR A 1 87 ? -0.237 -10.413 12.022 1.00 97.56 87 THR A O 1
ATOM 663 N N . PRO A 1 88 ? -0.039 -12.652 11.996 1.00 97.69 88 PRO A N 1
ATOM 664 C CA . PRO A 1 88 ? -1.109 -12.863 12.970 1.00 97.69 88 PRO A CA 1
ATOM 665 C C . PRO A 1 88 ? -0.706 -12.325 14.349 1.00 97.69 88 PRO A C 1
ATOM 667 O O . PRO A 1 88 ? 0.453 -12.457 14.748 1.00 97.69 88 PRO A O 1
ATOM 670 N N . ILE A 1 89 ? -1.653 -11.713 15.061 1.00 97.94 89 ILE A N 1
ATOM 671 C CA . ILE A 1 89 ? -1.496 -11.342 16.476 1.00 97.94 89 ILE A CA 1
ATOM 672 C C . ILE A 1 89 ? -2.260 -12.357 17.329 1.00 97.94 89 ILE A C 1
ATOM 674 O O . ILE A 1 89 ? -1.688 -12.945 18.244 1.00 97.94 89 ILE A O 1
ATOM 678 N N . ASP A 1 90 ? -3.519 -12.597 16.971 1.00 96.81 90 ASP A N 1
ATOM 679 C CA . ASP A 1 90 ? -4.442 -13.544 17.595 1.00 96.81 90 ASP A CA 1
ATOM 680 C C . ASP A 1 90 ? -5.486 -14.011 16.551 1.00 96.81 90 ASP A C 1
ATOM 682 O O . ASP A 1 90 ? -5.228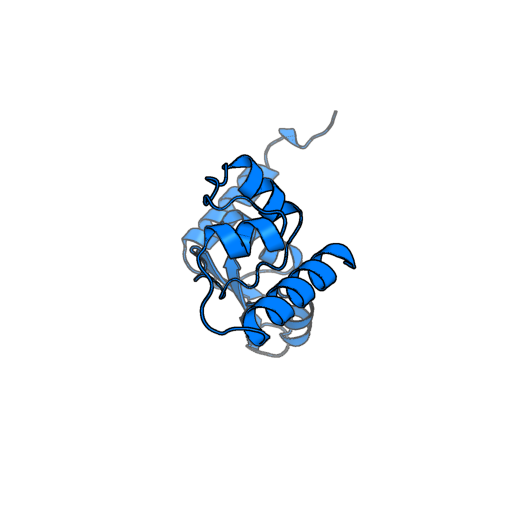 -13.959 15.344 1.00 96.81 90 ASP A O 1
ATOM 686 N N . SER A 1 91 ? -6.625 -14.549 16.999 1.00 95.75 91 SER A N 1
ATOM 687 C CA . SER A 1 91 ? -7.674 -15.095 16.125 1.00 95.75 91 SER A CA 1
ATOM 688 C C . SER A 1 91 ? -8.458 -14.042 15.345 1.00 95.75 91 SER A C 1
ATOM 690 O O . SER A 1 91 ? -9.077 -14.382 14.341 1.00 95.75 91 SER A O 1
ATOM 692 N N . ASP A 1 92 ? -8.477 -12.798 15.810 1.00 97.94 92 ASP A N 1
ATOM 693 C CA . ASP A 1 92 ? -9.331 -11.725 15.301 1.00 97.94 92 ASP A CA 1
ATOM 694 C C . ASP A 1 92 ? -8.541 -10.491 14.863 1.00 97.94 92 ASP A C 1
ATOM 696 O O . ASP A 1 92 ? -9.100 -9.615 14.207 1.00 97.94 92 ASP A O 1
ATOM 700 N N . ARG A 1 93 ? -7.239 -10.430 15.153 1.00 98.44 93 ARG A N 1
ATOM 701 C CA . ARG A 1 93 ? -6.371 -9.299 14.838 1.00 98.44 93 ARG A CA 1
ATOM 702 C C . ARG A 1 93 ? -5.094 -9.741 14.145 1.00 98.44 93 ARG A C 1
ATOM 704 O O . ARG A 1 93 ? -4.478 -10.777 14.421 1.00 98.44 93 ARG A O 1
ATOM 711 N N . SER A 1 94 ? -4.627 -8.879 13.256 1.00 98.69 94 SER A N 1
ATOM 712 C CA . SER A 1 94 ? -3.388 -9.084 12.517 1.00 98.69 94 SER A CA 1
ATOM 713 C C . SER A 1 94 ? -2.652 -7.774 12.297 1.00 98.69 94 SER A C 1
ATOM 715 O O . SER A 1 94 ? -3.227 -6.691 12.309 1.00 98.69 94 SER A O 1
ATOM 717 N N . ARG A 1 95 ? -1.341 -7.862 12.098 1.00 98.69 95 ARG A N 1
ATOM 718 C CA . ARG A 1 95 ? -0.496 -6.732 11.733 1.00 98.69 95 ARG A CA 1
ATOM 719 C C . ARG A 1 95 ? -0.240 -6.761 10.238 1.00 98.69 95 ARG A C 1
ATOM 721 O O . ARG A 1 95 ? 0.311 -7.736 9.731 1.00 98.69 95 ARG A O 1
ATOM 728 N N . LEU A 1 96 ? -0.567 -5.674 9.553 1.00 98.50 96 LEU A N 1
ATOM 729 C CA . LEU A 1 96 ? -0.344 -5.508 8.121 1.00 98.50 96 LEU A CA 1
ATOM 730 C C . LEU A 1 96 ? 0.690 -4.412 7.883 1.00 98.50 96 LEU A C 1
ATOM 732 O O . LEU A 1 96 ? 0.548 -3.301 8.387 1.00 98.50 96 LEU A O 1
ATOM 736 N N . THR A 1 97 ? 1.719 -4.720 7.097 1.00 97.94 97 THR A N 1
ATOM 737 C CA . THR A 1 97 ? 2.722 -3.763 6.614 1.00 97.94 97 THR A CA 1
ATOM 738 C C . THR A 1 97 ? 2.605 -3.618 5.107 1.00 97.94 97 THR A C 1
ATOM 740 O O . THR A 1 97 ? 2.737 -4.604 4.384 1.00 97.94 97 THR A O 1
ATOM 743 N N . ILE A 1 98 ? 2.385 -2.391 4.637 1.00 94.56 98 ILE A N 1
ATOM 744 C CA . ILE A 1 98 ? 2.228 -2.050 3.219 1.00 94.56 98 ILE A CA 1
ATOM 745 C C . ILE A 1 98 ? 3.256 -0.982 2.844 1.00 94.56 98 ILE A C 1
ATOM 747 O O . ILE A 1 98 ? 3.496 -0.030 3.591 1.00 94.56 98 ILE A O 1
ATOM 751 N N . GLY A 1 99 ? 3.840 -1.122 1.655 1.00 93.44 99 GLY A N 1
ATOM 752 C CA . GLY A 1 99 ? 4.675 -0.102 1.031 1.00 93.44 99 GLY A CA 1
ATOM 753 C C . GLY A 1 99 ? 3.991 0.570 -0.161 1.00 93.44 99 GLY A C 1
ATOM 754 O O . GLY A 1 99 ? 3.151 -0.022 -0.833 1.00 93.44 99 GLY A O 1
ATOM 755 N N . GLY A 1 100 ? 4.358 1.819 -0.431 1.00 91.25 100 GLY A N 1
ATOM 756 C CA . GLY A 1 100 ? 3.853 2.588 -1.560 1.00 91.25 100 GLY A CA 1
ATOM 757 C C . GLY A 1 100 ? 4.651 3.865 -1.816 1.00 91.25 100 GLY A C 1
ATOM 758 O O . GLY A 1 100 ? 5.593 4.210 -1.101 1.00 91.25 100 GLY A O 1
ATOM 759 N N . TRP A 1 101 ? 4.264 4.599 -2.857 1.00 91.25 101 TRP A N 1
ATOM 760 C CA . TRP A 1 101 ? 4.878 5.884 -3.214 1.00 91.25 101 TRP A CA 1
ATOM 761 C C . TRP A 1 101 ? 4.215 7.091 -2.519 1.00 91.25 101 TRP A C 1
ATOM 763 O O . TRP A 1 101 ? 4.696 8.215 -2.635 1.00 91.25 101 TRP A O 1
ATOM 773 N N . SER A 1 102 ? 3.111 6.894 -1.793 1.00 94.38 102 SER A N 1
ATOM 774 C CA . SER A 1 102 ? 2.361 7.967 -1.128 1.00 94.38 102 SER A CA 1
ATOM 775 C C . SER A 1 102 ? 1.734 7.479 0.173 1.00 94.38 102 SER A C 1
ATOM 777 O O . SER A 1 102 ? 1.025 6.472 0.175 1.00 94.38 102 SER A O 1
ATOM 779 N N . TRP A 1 103 ? 1.919 8.235 1.260 1.00 97.69 103 TRP A N 1
ATOM 780 C CA . TRP A 1 103 ? 1.282 7.945 2.548 1.00 97.69 103 TRP A CA 1
ATOM 781 C C . TRP A 1 103 ? -0.248 7.951 2.472 1.00 97.69 103 TRP A C 1
ATOM 783 O O . TRP A 1 103 ? -0.890 7.075 3.039 1.00 97.69 103 TRP A O 1
ATOM 793 N N . VAL A 1 104 ? -0.843 8.886 1.721 1.00 97.12 104 VAL A N 1
ATOM 794 C CA . VAL A 1 104 ? -2.306 8.943 1.521 1.00 97.12 104 VAL A CA 1
ATOM 795 C C . VAL A 1 104 ? -2.800 7.748 0.701 1.00 97.12 104 VAL A C 1
ATOM 797 O O . VAL A 1 104 ? -3.891 7.247 0.952 1.00 97.12 104 VAL A O 1
ATOM 800 N N . GLY A 1 105 ? -1.991 7.266 -0.249 1.00 95.44 105 GLY A N 1
ATOM 801 C CA . GLY A 1 105 ? -2.297 6.049 -1.004 1.00 95.44 105 GLY A CA 1
ATOM 802 C C . GLY A 1 105 ? -2.287 4.803 -0.117 1.00 95.44 105 GLY A C 1
ATOM 803 O O . GLY A 1 105 ? -3.231 4.022 -0.158 1.00 95.44 105 GLY A O 1
ATOM 804 N N . ILE A 1 106 ? -1.267 4.660 0.737 1.00 96.25 106 ILE A N 1
ATOM 805 C CA . ILE A 1 106 ? -1.197 3.569 1.722 1.00 96.25 106 ILE A CA 1
ATOM 806 C C . ILE A 1 106 ? -2.375 3.632 2.700 1.00 96.25 106 ILE A C 1
ATOM 808 O O . ILE A 1 106 ? -3.020 2.614 2.923 1.00 96.25 106 ILE A O 1
ATOM 812 N N . ALA A 1 107 ? -2.702 4.813 3.237 1.00 97.81 107 ALA A N 1
ATOM 813 C CA . ALA A 1 107 ? -3.865 4.988 4.109 1.00 97.81 107 ALA A CA 1
ATOM 814 C C . ALA A 1 107 ? -5.168 4.540 3.420 1.00 97.81 107 ALA A C 1
ATOM 816 O O . ALA A 1 107 ? -5.988 3.865 4.033 1.00 97.81 107 ALA A O 1
ATOM 817 N N . GLY A 1 108 ? -5.334 4.850 2.129 1.00 97.00 108 GLY A N 1
ATOM 818 C CA . GLY A 1 108 ? -6.457 4.360 1.327 1.00 97.00 108 GLY A CA 1
ATOM 819 C C . GLY A 1 108 ? -6.521 2.834 1.239 1.00 97.00 108 GLY A C 1
ATOM 820 O O . GLY A 1 108 ? -7.598 2.270 1.386 1.00 97.00 108 GLY A O 1
ATOM 821 N N . LEU A 1 109 ? -5.383 2.157 1.060 1.00 96.44 109 LEU A N 1
ATOM 822 C CA . LEU A 1 109 ? -5.327 0.690 1.028 1.00 96.44 109 LEU A CA 1
ATOM 823 C C . LEU A 1 109 ? -5.723 0.074 2.373 1.00 96.44 109 LEU A C 1
ATOM 825 O O . LEU A 1 109 ? -6.487 -0.884 2.393 1.00 96.44 109 LEU A O 1
ATOM 829 N N . PHE A 1 110 ? -5.285 0.650 3.494 1.00 97.94 110 PHE A N 1
ATOM 830 C CA . PHE A 1 110 ? -5.762 0.219 4.812 1.00 97.94 110 PHE A CA 1
ATOM 831 C C . PHE A 1 110 ? -7.282 0.388 4.957 1.00 97.94 110 PHE A C 1
ATOM 833 O O . PHE A 1 110 ? -7.944 -0.524 5.438 1.00 97.94 110 PHE A O 1
ATOM 840 N N . ILE A 1 111 ? -7.848 1.504 4.479 1.00 96.62 111 ILE A N 1
ATOM 841 C CA . ILE A 1 111 ? -9.299 1.764 4.537 1.00 96.62 111 ILE A CA 1
ATOM 842 C C . ILE A 1 111 ? -10.106 0.706 3.770 1.00 96.62 111 ILE A C 1
ATOM 844 O O . ILE A 1 111 ? -11.208 0.373 4.192 1.00 96.62 111 ILE A O 1
ATOM 848 N N . THR A 1 112 ? -9.577 0.133 2.682 1.00 96.62 112 THR A N 1
ATOM 849 C CA . THR A 1 112 ? -10.313 -0.890 1.907 1.00 96.62 112 THR A CA 1
ATOM 850 C C . THR A 1 112 ? -10.591 -2.190 2.661 1.00 96.62 112 THR A C 1
ATOM 852 O O . THR A 1 112 ? -11.425 -2.968 2.207 1.00 96.62 112 THR A O 1
ATOM 855 N N . PHE A 1 113 ? -9.932 -2.422 3.799 1.00 97.50 113 PHE A N 1
ATOM 856 C CA . PHE A 1 113 ? -10.223 -3.571 4.655 1.00 97.50 113 PHE A CA 1
ATOM 857 C C . PHE A 1 113 ? -11.481 -3.399 5.507 1.00 97.50 113 PHE A C 1
ATOM 859 O O . PHE A 1 113 ? -11.933 -4.394 6.061 1.00 97.50 113 PHE A O 1
ATOM 866 N N . ASP A 1 114 ? -12.038 -2.185 5.594 1.00 96.94 114 ASP A N 1
ATOM 867 C CA . ASP A 1 114 ? -13.269 -1.901 6.346 1.00 96.94 114 ASP A CA 1
ATOM 868 C C . ASP A 1 114 ? -13.218 -2.429 7.792 1.00 96.94 114 ASP A C 1
ATOM 870 O O . ASP A 1 114 ? -14.098 -3.146 8.263 1.00 96.94 114 ASP A O 1
ATOM 874 N N . ALA A 1 115 ? -12.117 -2.126 8.481 1.00 97.06 115 ALA A N 1
ATOM 875 C CA . ALA A 1 115 ? -11.856 -2.581 9.838 1.00 97.06 115 ALA A CA 1
ATOM 876 C C . ALA A 1 115 ? -11.240 -1.468 10.681 1.00 97.06 115 ALA A C 1
ATOM 878 O O . ALA A 1 115 ? -10.533 -0.595 10.164 1.00 97.06 115 ALA A O 1
ATOM 879 N N . ASP A 1 116 ? -11.467 -1.546 11.991 1.00 97.75 116 ASP A N 1
ATOM 880 C CA . ASP A 1 116 ? -10.791 -0.685 12.951 1.00 97.75 116 ASP A CA 1
ATOM 881 C C . ASP A 1 116 ? -9.275 -0.938 12.936 1.00 97.75 116 ASP A C 1
ATOM 883 O O . ASP A 1 116 ? -8.796 -2.055 12.691 1.00 97.75 116 ASP A O 1
ATOM 887 N N . LEU A 1 117 ? -8.518 0.138 13.172 1.00 97.75 117 LEU A N 1
ATOM 888 C CA . LEU A 1 117 ? -7.060 0.161 13.098 1.00 97.75 117 LEU A CA 1
ATOM 889 C C . LEU A 1 117 ? -6.453 0.676 14.405 1.00 97.75 117 LEU A C 1
ATOM 891 O O . LEU A 1 117 ? -6.771 1.785 14.835 1.00 97.75 117 LEU A O 1
ATOM 895 N N . ASP A 1 118 ? -5.489 -0.068 14.946 1.00 97.81 118 ASP A N 1
ATOM 896 C CA . ASP A 1 118 ? -4.640 0.356 16.067 1.00 97.81 118 ASP A CA 1
ATOM 897 C C . ASP A 1 118 ? -3.161 0.425 15.660 1.00 97.81 118 ASP A C 1
ATOM 899 O O . ASP A 1 118 ? -2.764 -0.015 14.576 1.00 97.81 118 ASP A O 1
ATOM 903 N N . ASP A 1 119 ? -2.322 0.936 16.567 1.00 97.94 119 ASP A N 1
ATOM 904 C CA . ASP A 1 119 ? -0.854 0.872 16.489 1.00 97.94 119 ASP A CA 1
ATOM 905 C C . ASP A 1 119 ? -0.265 1.382 15.160 1.00 97.94 119 ASP A C 1
ATOM 907 O O . ASP A 1 119 ? 0.732 0.865 14.649 1.00 97.94 119 ASP A O 1
ATOM 911 N N . VAL A 1 120 ? -0.897 2.403 14.575 1.00 98.44 120 VAL A N 1
ATOM 912 C CA . VAL A 1 120 ? -0.511 2.958 13.275 1.00 98.44 120 VAL A CA 1
ATOM 913 C C . VAL A 1 120 ? 0.875 3.603 13.353 1.00 98.44 120 VAL A C 1
ATOM 915 O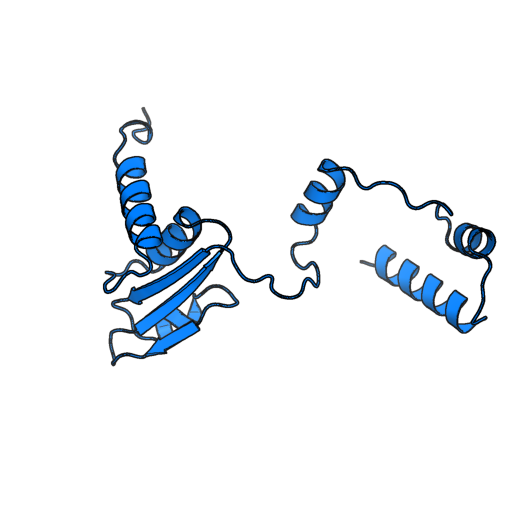 O . VAL A 1 120 ? 1.100 4.555 14.101 1.00 98.44 120 VAL A O 1
ATOM 918 N N . THR A 1 121 ? 1.803 3.128 12.524 1.00 97.06 121 THR A N 1
ATOM 919 C CA . THR A 1 121 ? 3.195 3.592 12.472 1.00 97.06 121 THR A CA 1
ATOM 920 C C . THR A 1 121 ? 3.722 3.617 11.030 1.00 97.06 121 THR A C 1
ATOM 922 O O . THR A 1 121 ? 3.308 2.793 10.214 1.00 97.06 121 THR A O 1
ATOM 925 N N . PRO A 1 122 ? 4.629 4.539 10.657 1.00 98.12 122 PRO A N 1
ATOM 926 C CA . PRO A 1 122 ? 5.127 5.670 11.449 1.00 98.12 122 PRO A CA 1
ATOM 927 C C . PRO A 1 122 ? 4.071 6.782 11.610 1.00 98.12 122 PRO A C 1
ATOM 929 O O . PRO A 1 122 ? 3.036 6.731 10.944 1.00 98.12 122 PRO A O 1
ATOM 932 N N . PRO A 1 123 ? 4.326 7.832 12.422 1.00 98.12 123 PRO A N 1
ATOM 933 C CA . PRO A 1 123 ? 3.404 8.966 12.583 1.00 98.12 123 PRO A CA 1
ATOM 934 C C . PRO A 1 123 ? 2.943 9.598 11.260 1.00 98.12 123 PRO A C 1
ATOM 936 O O . PRO A 1 123 ? 1.796 10.011 11.141 1.00 98.12 123 PRO A O 1
ATOM 939 N N . ALA A 1 124 ? 3.786 9.569 10.222 1.00 98.00 124 ALA A N 1
ATOM 940 C CA . ALA A 1 124 ? 3.422 10.035 8.884 1.00 98.00 124 ALA A CA 1
ATOM 941 C C . ALA A 1 124 ? 2.221 9.281 8.265 1.00 98.00 124 ALA A C 1
ATOM 943 O O . ALA A 1 124 ? 1.470 9.862 7.480 1.00 98.00 124 ALA A O 1
ATOM 944 N N . LEU A 1 125 ? 2.012 8.003 8.611 1.00 98.38 125 LEU A N 1
ATOM 945 C CA . LEU A 1 125 ? 0.820 7.254 8.206 1.00 98.38 125 LEU A CA 1
ATOM 946 C C . LEU A 1 125 ? -0.420 7.725 8.987 1.00 98.38 125 LEU A C 1
ATOM 948 O O . LEU A 1 125 ? -1.480 7.912 8.391 1.00 98.38 125 LEU A O 1
ATOM 952 N N . ALA A 1 126 ? -0.288 7.994 10.288 1.00 97.94 126 ALA A N 1
ATOM 953 C CA . ALA A 1 126 ? -1.372 8.567 11.088 1.00 97.94 126 ALA A CA 1
ATOM 954 C C . ALA A 1 126 ? -1.794 9.957 10.564 1.00 97.94 126 ALA A C 1
ATOM 956 O O . ALA A 1 126 ? -2.985 10.224 10.376 1.00 97.94 126 ALA A O 1
ATOM 957 N N . ASP A 1 127 ? -0.826 10.808 10.209 1.00 98.25 127 ASP A N 1
ATOM 958 C CA . ASP A 1 127 ? -1.071 12.111 9.577 1.00 98.25 127 ASP A CA 1
ATOM 959 C C . ASP A 1 127 ? -1.792 11.979 8.225 1.00 98.25 127 ASP A C 1
ATOM 961 O O . ASP A 1 127 ? -2.617 12.824 7.842 1.00 98.25 127 ASP A O 1
ATOM 965 N N . ALA A 1 128 ? -1.515 10.900 7.488 1.00 98.12 128 ALA A N 1
ATOM 966 C CA . ALA A 1 128 ? -2.198 10.603 6.239 1.00 98.12 128 ALA A CA 1
ATOM 967 C C . ALA A 1 128 ? -3.665 10.214 6.462 1.00 98.12 128 ALA A C 1
ATOM 969 O O . ALA A 1 128 ? -4.524 10.754 5.761 1.00 98.12 128 ALA A O 1
ATOM 970 N N . PHE A 1 129 ? -3.985 9.387 7.465 1.00 97.88 129 PHE A N 1
ATOM 971 C CA . PHE A 1 129 ? -5.379 9.125 7.852 1.00 97.88 129 PHE A CA 1
ATOM 972 C C . PHE A 1 129 ? -6.106 10.411 8.267 1.00 97.88 129 PHE A C 1
ATOM 974 O O . PHE A 1 129 ? -7.210 10.681 7.788 1.00 97.88 129 PHE A O 1
ATOM 981 N N . ALA A 1 130 ? -5.469 11.267 9.074 1.00 96.12 130 ALA A N 1
ATOM 982 C CA . ALA A 1 130 ? -6.033 12.566 9.449 1.00 96.12 130 ALA A CA 1
ATOM 983 C C . ALA A 1 130 ? -6.285 13.462 8.222 1.00 96.12 130 ALA A C 1
ATOM 985 O O . ALA A 1 130 ? -7.309 14.149 8.132 1.00 96.12 130 ALA A O 1
ATOM 986 N N . THR A 1 131 ? -5.381 13.423 7.240 1.00 96.06 131 THR A N 1
ATOM 987 C CA . THR A 1 131 ? -5.532 14.125 5.961 1.00 96.06 131 THR A CA 1
ATOM 988 C C . THR A 1 131 ? -6.694 13.583 5.136 1.00 96.06 131 THR A C 1
ATOM 990 O O . THR A 1 131 ? -7.455 14.386 4.593 1.00 96.06 131 THR A O 1
ATOM 993 N N . VAL A 1 132 ? -6.855 12.259 5.044 1.00 95.00 132 VAL A N 1
ATOM 994 C CA . VAL A 1 132 ? -7.988 11.623 4.352 1.00 95.00 132 VAL A CA 1
ATOM 995 C C . VAL A 1 132 ? -9.299 12.038 5.012 1.00 95.00 132 VAL A C 1
ATOM 997 O O . VAL A 1 132 ? -10.157 12.596 4.331 1.00 95.00 132 VAL A O 1
ATOM 1000 N N . ARG A 1 133 ? -9.413 11.902 6.340 1.00 93.88 133 ARG A N 1
ATOM 1001 C CA . ARG A 1 133 ? -10.594 12.324 7.111 1.00 93.88 133 ARG A CA 1
ATOM 1002 C C . ARG A 1 133 ? -10.963 13.781 6.839 1.00 93.88 133 ARG A C 1
ATOM 1004 O O . ARG A 1 133 ? -12.103 14.085 6.508 1.00 93.88 133 ARG A O 1
ATOM 1011 N N . ARG A 1 134 ? -9.984 14.688 6.910 1.00 93.44 134 ARG A N 1
ATOM 1012 C CA . ARG A 1 134 ? -10.191 16.117 6.631 1.00 93.44 134 ARG A CA 1
ATOM 1013 C C . ARG A 1 134 ? -10.646 16.379 5.195 1.00 93.44 134 ARG A C 1
ATOM 1015 O O . ARG A 1 134 ? -11.365 17.343 4.966 1.00 93.44 134 ARG A O 1
ATOM 1022 N N . ARG A 1 135 ? -10.187 15.595 4.216 1.00 91.62 135 ARG A N 1
ATOM 1023 C CA . ARG A 1 135 ? -10.586 15.756 2.808 1.00 91.62 135 ARG A CA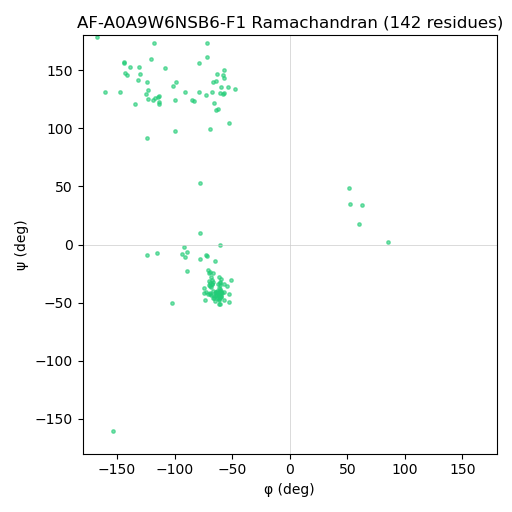 1
ATOM 1024 C C . ARG A 1 135 ? -12.000 15.243 2.559 1.00 91.62 135 ARG A C 1
ATOM 1026 O O . ARG A 1 135 ? -12.735 15.920 1.853 1.00 91.62 135 ARG A O 1
ATOM 1033 N N . LEU A 1 136 ? -12.357 14.099 3.141 1.00 88.69 136 LEU A N 1
ATOM 1034 C CA . LEU A 1 136 ? -13.688 13.501 3.008 1.00 88.69 136 LEU A CA 1
ATOM 1035 C C . LEU A 1 136 ? -14.766 14.302 3.747 1.00 88.69 136 LEU A C 1
ATOM 1037 O O . LEU A 1 136 ? -15.887 14.383 3.270 1.00 88.69 136 LEU A O 1
ATOM 1041 N N . GLY A 1 137 ? -14.417 14.958 4.857 1.00 88.69 137 GLY A N 1
ATOM 1042 C CA . GLY A 1 137 ? -15.325 15.844 5.594 1.00 88.69 137 GLY A CA 1
ATOM 1043 C C . GLY A 1 137 ? -15.533 17.235 4.980 1.00 88.69 137 GLY A C 1
ATOM 1044 O O . GLY A 1 137 ? -16.065 18.109 5.653 1.00 88.69 137 GLY A O 1
ATOM 1045 N N . ARG A 1 138 ? -15.062 17.497 3.753 1.00 86.06 138 ARG A N 1
ATOM 1046 C CA . ARG A 1 138 ? -15.325 18.765 3.052 1.00 86.06 138 ARG A CA 1
ATOM 1047 C C . ARG A 1 138 ? -16.596 18.637 2.220 1.00 86.06 138 ARG A C 1
ATOM 1049 O O . ARG A 1 138 ? -16.678 17.748 1.378 1.00 86.06 138 ARG A O 1
ATOM 1056 N N . ASP A 1 139 ? -17.490 19.616 2.340 1.00 70.12 139 ASP A N 1
ATOM 1057 C CA . ASP A 1 139 ? -18.789 19.684 1.641 1.00 70.12 139 ASP A CA 1
ATOM 1058 C C . ASP A 1 139 ? -18.722 19.702 0.100 1.00 70.12 139 ASP A C 1
ATOM 1060 O O . ASP A 1 139 ? -19.749 19.713 -0.566 1.00 70.12 139 ASP A O 1
ATOM 1064 N N . HIS A 1 140 ? -17.536 19.660 -0.513 1.00 68.94 140 HIS A N 1
ATOM 1065 C CA . HIS A 1 140 ? -17.390 19.572 -1.973 1.00 68.94 140 HIS A CA 1
ATOM 1066 C C . HIS A 1 140 ? -17.763 18.201 -2.564 1.00 68.94 140 HIS A C 1
ATOM 1068 O O . HIS A 1 140 ? -17.817 18.072 -3.785 1.00 68.94 140 HIS A O 1
ATOM 1074 N N . LEU A 1 141 ? -17.985 17.181 -1.726 1.00 62.78 141 LEU A N 1
ATOM 1075 C CA . LEU A 1 141 ? -18.500 15.871 -2.148 1.00 62.78 141 LEU A CA 1
ATOM 1076 C C . LEU A 1 141 ? -20.033 15.789 -2.087 1.00 62.78 141 LEU A C 1
ATOM 1078 O O . LEU A 1 141 ? -20.608 14.841 -2.624 1.00 62.78 141 LEU A O 1
ATOM 1082 N N . ALA A 1 142 ? -20.697 16.778 -1.474 1.00 61.75 142 ALA A N 1
ATOM 1083 C CA . ALA A 1 142 ? -22.139 16.930 -1.582 1.00 61.75 142 ALA A CA 1
ATOM 1084 C C . ALA A 1 142 ? -22.450 17.352 -3.022 1.00 61.75 142 ALA A C 1
ATOM 1086 O O . ALA A 1 142 ? -22.263 18.499 -3.430 1.00 61.75 142 ALA A O 1
ATOM 1087 N N . THR A 1 143 ? -22.850 16.370 -3.821 1.00 64.38 143 THR A N 1
ATOM 1088 C CA . THR A 1 143 ? -23.335 16.613 -5.176 1.00 64.38 143 THR A CA 1
ATOM 1089 C C . THR A 1 143 ? -24.666 17.356 -5.047 1.00 64.38 143 THR A C 1
ATOM 1091 O O . THR A 1 143 ? -25.500 16.968 -4.228 1.00 64.38 143 THR A O 1
ATOM 1094 N N . ARG A 1 144 ? -24.823 18.453 -5.796 1.00 52.47 144 ARG A N 1
ATOM 1095 C CA . ARG A 1 144 ? -26.126 19.094 -6.024 1.00 52.47 144 ARG A CA 1
ATOM 1096 C C . ARG A 1 144 ? -27.126 18.112 -6.620 1.00 52.47 144 ARG A C 1
ATOM 1098 O O . ARG A 1 144 ? -26.682 17.284 -7.446 1.00 52.47 144 ARG A O 1
#

Secondary structure (DSSP, 8-state):
-HHHHHHHHHHHHHHHH-S---HHHHHHHHTS-SS-PPPPHHHHHHHHHH-S------PPPSEEEEEEESS-HHHHHHHSPTT-EEEE-SSS-EEEEEEES-HHHHHHHHHTT-S-EEEEESHHHHHHHHHHHHHHTSGGGS--

Mean predicted aligned error: 11.95 Å

Nearest PDB structures (foldseek):
  8tp8-assembly2_C  TM=7.078E-01  e=1.556E-02  Caulobacter vibrioides NA1000
  8tpk-assembly1_A  TM=6.902E-01  e=1.375E-02  Caulobacter vibrioides NA1000
  7u02-assembly1_M  TM=6.903E-01  e=4.729E-02  Caulobacter vibrioides CB15
  3hhd-assembly2_B  TM=6.665E-01  e=4.105E-01  Homo sapiens
  2jfd-assembly2_B  TM=6.798E-01  e=6.325E-01  Homo sapiens

pLDDT: mean 87.41, std 12.95, range [47.88, 98.75]

Organism: NCBI:txid53360

Sequence (144 aa):
MADTSARILRLLSLLQARIDWPAPALAERLGVSARTQPVSRDDLTRLVVRNPDRGDTPGRWQCVGTATLHLPAEVVARWAPGGSVVTPIDSDRSRLTIGGWSWVGIAGLFITFDADLDDVTPPALADAFATVRRRLGRDHLATR